Protein AF-A0A7C6SIN6-F1 (afdb_monomer_lite)

pLDDT: mean 90.34, std 8.84, range [50.03, 95.94]

Secondary structure (DSSP, 8-state):
--GGGS-HHHHHHHHT-BTTTB--HHHHHHHHHHH--SS-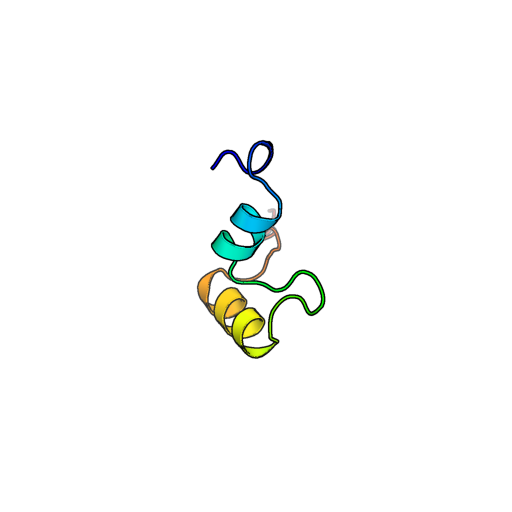------

Structure (mmCIF, N/CA/C/O backbone):
data_AF-A0A7C6SIN6-F1
#
_entry.id   AF-A0A7C6SIN6-F1
#
loop_
_atom_site.group_PDB
_atom_site.id
_atom_site.type_symbol
_atom_site.label_atom_id
_atom_site.label_alt_id
_atom_site.label_comp_id
_atom_site.label_asym_id
_atom_site.label_entity_id
_atom_site.label_seq_id
_atom_site.pdbx_PDB_ins_code
_atom_site.Cartn_x
_atom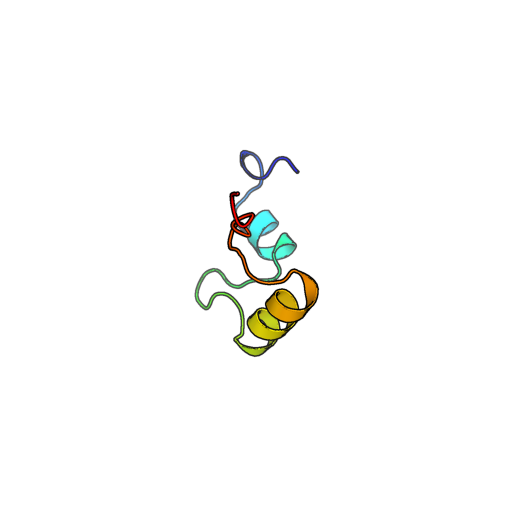_site.Cartn_y
_atom_site.Cartn_z
_atom_site.occupancy
_atom_site.B_iso_or_equiv
_atom_site.auth_seq_id
_atom_site.auth_comp_id
_atom_site.auth_asym_id
_atom_site.auth_atom_id
_atom_site.pdbx_PDB_model_num
ATOM 1 N N . MET A 1 1 ? -6.705 12.451 -5.941 1.00 76.75 1 MET A N 1
ATOM 2 C CA . MET A 1 1 ? -5.768 11.707 -6.812 1.00 76.75 1 MET A CA 1
ATOM 3 C C . MET A 1 1 ? -6.557 11.114 -7.963 1.00 76.75 1 MET A C 1
ATOM 5 O O . MET A 1 1 ? -7.596 10.519 -7.702 1.00 76.75 1 MET A O 1
ATOM 9 N N . GLN A 1 2 ? -6.102 11.308 -9.201 1.00 89.56 2 GLN A N 1
ATOM 10 C CA . GLN A 1 2 ? -6.751 10.770 -10.403 1.00 89.56 2 GLN A CA 1
ATOM 11 C C . GLN A 1 2 ? -6.175 9.388 -10.732 1.00 89.56 2 GLN A C 1
ATOM 13 O O . GLN A 1 2 ? -5.442 9.213 -11.695 1.00 89.56 2 GLN A O 1
ATOM 18 N N . TRP A 1 3 ? -6.465 8.399 -9.885 1.00 92.69 3 TRP A N 1
ATOM 19 C CA . TRP A 1 3 ? -5.899 7.048 -10.021 1.00 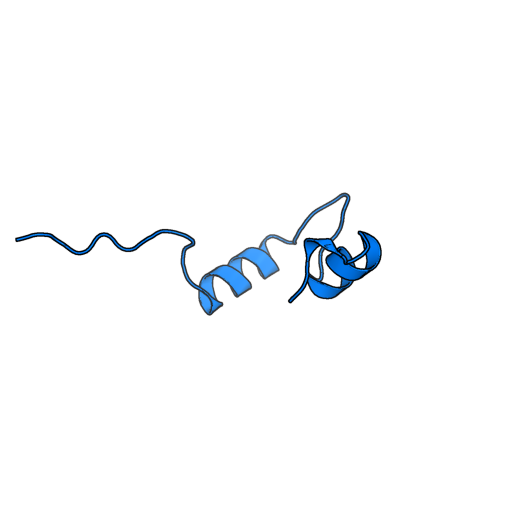92.69 3 TRP A CA 1
ATOM 20 C C . TRP A 1 3 ? -6.200 6.396 -11.374 1.00 92.69 3 TRP A C 1
ATOM 22 O O . TRP A 1 3 ? -5.383 5.654 -11.897 1.00 92.69 3 TRP A O 1
ATOM 32 N N . HIS A 1 4 ? -7.362 6.702 -11.952 1.00 92.81 4 HIS A N 1
ATOM 33 C CA . HIS A 1 4 ? -7.817 6.127 -13.216 1.00 92.81 4 HIS A CA 1
ATOM 34 C C . HIS A 1 4 ? -7.022 6.602 -14.442 1.00 92.81 4 HIS A C 1
ATOM 36 O O . HIS A 1 4 ? -7.146 5.997 -15.501 1.00 92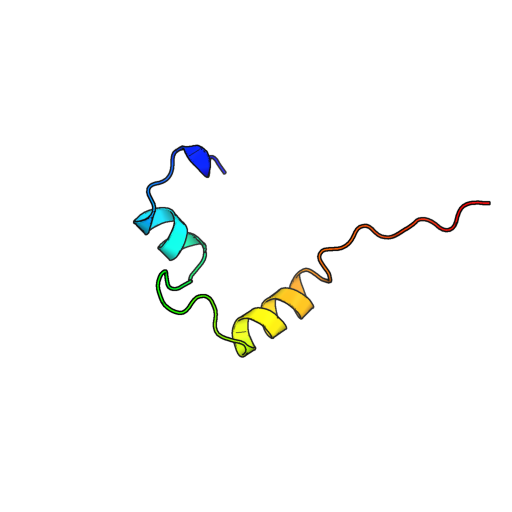.81 4 HIS A O 1
ATOM 42 N N . SER A 1 5 ? -6.249 7.685 -14.324 1.00 94.94 5 SER A N 1
ATOM 43 C CA . SER A 1 5 ? -5.413 8.215 -15.407 1.00 94.94 5 SER A CA 1
ATOM 44 C C . SER A 1 5 ? -3.926 7.906 -15.220 1.00 94.94 5 SER A C 1
ATOM 46 O O . SER A 1 5 ? -3.122 8.305 -16.055 1.00 94.94 5 SER A O 1
ATOM 48 N N . MET A 1 6 ? -3.544 7.256 -14.117 1.00 94.31 6 MET A N 1
ATOM 49 C CA . MET A 1 6 ? -2.156 6.881 -13.849 1.00 94.31 6 MET A CA 1
ATOM 50 C C . MET A 1 6 ? -1.812 5.583 -14.570 1.00 94.31 6 MET A C 1
ATOM 52 O O . MET A 1 6 ? -2.634 4.668 -14.658 1.00 94.31 6 MET A O 1
ATOM 56 N N . THR A 1 7 ? -0.572 5.469 -15.039 1.00 95.38 7 THR A N 1
ATOM 57 C CA . THR A 1 7 ? -0.074 4.188 -15.541 1.00 95.38 7 THR A CA 1
ATOM 58 C C . THR A 1 7 ? 0.075 3.180 -14.399 1.00 95.38 7 THR A C 1
ATOM 60 O O . THR A 1 7 ? 0.108 3.520 -13.208 1.00 95.38 7 THR A O 1
ATOM 63 N N . ILE A 1 8 ? 0.183 1.903 -14.765 1.00 93.56 8 ILE A N 1
ATOM 64 C CA . ILE A 1 8 ? 0.385 0.814 -13.805 1.00 93.56 8 ILE A CA 1
ATOM 65 C C . ILE A 1 8 ? 1.669 1.056 -12.999 1.00 93.56 8 ILE A C 1
ATOM 67 O O . ILE A 1 8 ? 1.657 0.948 -11.776 1.00 93.56 8 ILE A O 1
ATOM 71 N N . GLU A 1 9 ? 2.759 1.431 -13.666 1.00 93.69 9 GLU A N 1
ATOM 72 C CA . GLU A 1 9 ? 4.075 1.632 -13.050 1.00 93.69 9 GLU A CA 1
ATOM 73 C C . GLU A 1 9 ? 4.057 2.769 -12.023 1.00 93.69 9 GLU A C 1
ATOM 75 O O . GLU A 1 9 ? 4.547 2.612 -10.901 1.00 93.69 9 GLU A O 1
ATOM 80 N N . GLU A 1 10 ? 3.425 3.892 -12.369 1.00 93.81 10 GLU A N 1
ATOM 81 C CA . GLU A 1 10 ? 3.249 5.023 -11.458 1.00 93.81 10 GLU A CA 1
ATOM 82 C C . GLU A 1 10 ? 2.399 4.641 -10.249 1.00 93.81 10 GLU A C 1
ATOM 84 O O . GLU A 1 10 ? 2.735 4.985 -9.117 1.00 93.81 10 GLU A O 1
ATOM 89 N N . THR A 1 11 ? 1.323 3.887 -10.472 1.00 94.00 11 THR A N 1
ATOM 90 C CA . THR A 1 11 ? 0.425 3.434 -9.405 1.00 94.00 11 THR A CA 1
ATOM 91 C C . THR A 1 11 ? 1.146 2.502 -8.435 1.00 94.00 11 THR A C 1
ATOM 93 O O . THR A 1 11 ? 1.050 2.663 -7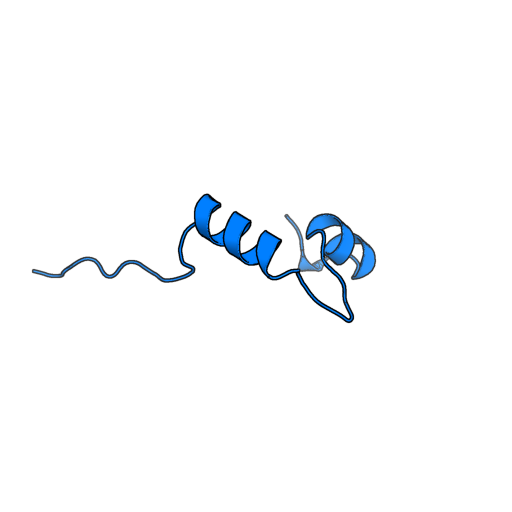.220 1.00 94.00 11 THR A O 1
ATOM 96 N N . VAL A 1 12 ? 1.926 1.557 -8.956 1.00 94.81 12 VAL A N 1
ATOM 97 C CA . VAL A 1 12 ? 2.708 0.596 -8.164 1.00 94.81 12 VAL A CA 1
ATOM 98 C C . VAL A 1 12 ? 3.781 1.307 -7.344 1.00 94.81 12 VAL A C 1
ATOM 100 O O . VAL A 1 12 ? 3.935 1.018 -6.154 1.00 94.81 12 VAL A O 1
ATOM 103 N N . LYS A 1 13 ? 4.466 2.287 -7.947 1.00 93.38 13 LYS A N 1
ATOM 104 C CA . LYS A 1 13 ? 5.442 3.139 -7.261 1.00 93.38 13 LYS A CA 1
ATOM 105 C C . LYS A 1 13 ? 4.786 3.967 -6.155 1.00 93.38 13 LYS A C 1
ATOM 107 O O . LYS A 1 13 ? 5.300 4.006 -5.041 1.00 93.38 13 LYS A O 1
ATOM 112 N N . GLN A 1 14 ? 3.633 4.573 -6.434 1.00 93.06 14 GLN A N 1
ATOM 113 C CA . GLN A 1 14 ? 2.900 5.400 -5.475 1.00 93.06 14 GLN A CA 1
ATOM 114 C C . GLN A 1 14 ? 2.347 4.581 -4.298 1.00 93.06 14 GLN A C 1
ATOM 116 O O . GLN A 1 14 ? 2.354 5.047 -3.161 1.00 93.06 14 GLN A O 1
ATOM 121 N N . LEU A 1 15 ? 1.886 3.352 -4.550 1.00 91.94 15 LEU A N 1
ATOM 122 C CA . LEU A 1 15 ? 1.386 2.432 -3.519 1.00 91.94 15 LEU A CA 1
ATOM 123 C C . LEU A 1 15 ? 2.504 1.673 -2.785 1.00 91.94 15 LEU A C 1
ATOM 125 O O . LEU A 1 15 ? 2.225 0.991 -1.787 1.00 91.94 15 LEU A O 1
ATOM 129 N N . ASN A 1 16 ? 3.745 1.807 -3.265 1.00 93.06 16 ASN A N 1
ATOM 130 C CA . ASN A 1 16 ? 4.938 1.113 -2.793 1.00 93.06 16 ASN A CA 1
ATOM 131 C C . ASN A 1 16 ? 4.695 -0.398 -2.651 1.00 93.06 16 ASN A C 1
ATOM 133 O O . ASN A 1 16 ? 4.831 -0.977 -1.572 1.00 93.06 16 ASN A O 1
ATOM 137 N N . THR A 1 17 ? 4.216 -1.014 -3.730 1.00 93.88 17 THR A N 1
ATOM 138 C CA . THR A 1 17 ? 3.849 -2.435 -3.772 1.00 93.88 17 THR A CA 1
ATOM 139 C C . THR A 1 17 ? 4.509 -3.139 -4.954 1.00 93.88 17 THR A C 1
ATOM 141 O O . THR A 1 17 ? 5.154 -2.505 -5.782 1.00 93.88 17 THR A O 1
ATOM 144 N N . SER A 1 18 ? 4.379 -4.462 -5.030 1.00 93.50 18 SER A N 1
ATOM 145 C CA . SER A 1 18 ? 4.837 -5.268 -6.159 1.00 93.50 18 SER A CA 1
ATOM 146 C C . SER A 1 18 ? 3.647 -5.828 -6.930 1.00 93.50 18 SER A C 1
ATOM 148 O O . SER A 1 18 ? 2.715 -6.356 -6.330 1.00 93.50 18 SER A O 1
ATOM 150 N N . LEU A 1 19 ? 3.706 -5.798 -8.263 1.00 92.31 19 LEU A N 1
ATOM 151 C CA . LEU A 1 19 ? 2.677 -6.409 -9.114 1.00 92.31 19 LEU A CA 1
ATOM 152 C C . LEU A 1 19 ? 2.601 -7.933 -8.973 1.00 92.31 19 LEU A C 1
ATOM 154 O O . LEU A 1 19 ? 1.525 -8.502 -9.102 1.00 92.31 19 LEU A O 1
ATOM 158 N N . SER A 1 20 ? 3.732 -8.596 -8.722 1.00 93.56 20 SER A N 1
ATOM 159 C CA . SER A 1 20 ? 3.793 -10.061 -8.665 1.00 93.56 20 SER A CA 1
ATOM 160 C C . SER A 1 20 ? 3.624 -10.616 -7.256 1.00 93.56 20 SER A C 1
ATOM 162 O O . SER A 1 20 ? 3.108 -11.717 -7.094 1.00 93.56 20 SER A O 1
ATOM 164 N N . ARG A 1 21 ? 4.070 -9.875 -6.235 1.00 91.94 21 ARG A N 1
ATOM 165 C CA . ARG A 1 21 ? 4.100 -10.352 -4.840 1.00 91.94 21 ARG A CA 1
ATOM 166 C C . ARG A 1 21 ? 3.189 -9.567 -3.897 1.00 91.94 21 ARG A C 1
ATOM 168 O O . ARG A 1 21 ? 3.013 -9.982 -2.758 1.00 91.94 21 ARG A O 1
ATOM 175 N N . GLY A 1 22 ? 2.619 -8.449 -4.346 1.00 93.44 22 GLY A N 1
ATOM 176 C CA . GLY A 1 22 ? 1.808 -7.569 -3.509 1.00 93.44 22 GLY A CA 1
ATOM 177 C C . GLY A 1 22 ? 2.624 -6.843 -2.434 1.00 93.44 22 GLY A C 1
ATOM 178 O O . GLY A 1 22 ? 3.777 -6.463 -2.653 1.00 93.44 22 GLY A O 1
ATOM 179 N N . LEU A 1 23 ? 1.994 -6.599 -1.280 1.00 93.94 23 LEU A N 1
ATOM 180 C CA . LEU A 1 23 ? 2.621 -6.001 -0.095 1.00 93.94 23 LEU A CA 1
ATOM 181 C C . LEU A 1 23 ? 3.153 -7.080 0.850 1.00 93.94 23 LEU A C 1
ATOM 183 O O . LEU A 1 23 ? 2.540 -8.132 1.015 1.00 93.94 23 LEU A O 1
ATOM 187 N N . ALA A 1 24 ? 4.249 -6.769 1.539 1.00 93.88 24 ALA A N 1
ATOM 188 C CA . ALA A 1 24 ? 4.743 -7.595 2.631 1.00 93.88 24 ALA A CA 1
ATOM 189 C C . ALA A 1 24 ? 3.786 -7.547 3.834 1.00 93.88 24 ALA A C 1
ATOM 191 O O . ALA A 1 24 ? 3.217 -6.500 4.154 1.00 93.88 24 ALA A O 1
ATOM 192 N N . SER A 1 25 ? 3.646 -8.669 4.542 1.00 94.62 25 SER A N 1
ATOM 193 C CA . SER A 1 25 ? 2.742 -8.793 5.696 1.00 94.62 25 SER A CA 1
ATOM 194 C C . SER A 1 25 ? 3.034 -7.773 6.804 1.00 94.62 25 SER A C 1
ATOM 196 O O . SER A 1 25 ? 2.116 -7.256 7.435 1.00 94.62 25 SER A O 1
ATOM 198 N N . GLU A 1 26 ? 4.307 -7.438 7.018 1.00 94.81 26 GLU A N 1
ATOM 199 C CA . GLU A 1 26 ? 4.746 -6.408 7.969 1.00 94.81 26 GLU A CA 1
ATOM 200 C C . GLU A 1 26 ? 4.205 -5.010 7.628 1.00 94.81 26 GLU A C 1
ATOM 202 O O . GLU A 1 26 ? 3.709 -4.297 8.502 1.00 94.81 26 GLU A O 1
ATOM 207 N N . GLU A 1 27 ? 4.224 -4.648 6.345 1.00 94.44 27 GLU A N 1
ATOM 208 C CA . GLU A 1 27 ? 3.730 -3.368 5.844 1.00 94.44 27 GLU A CA 1
ATOM 209 C C . GLU A 1 27 ? 2.200 -3.324 5.898 1.00 94.44 27 GLU A C 1
ATOM 211 O O . GLU A 1 27 ? 1.620 -2.301 6.261 1.00 94.44 27 GLU A O 1
ATOM 216 N N . VAL A 1 28 ? 1.532 -4.452 5.632 1.00 94.69 28 VAL A N 1
ATOM 217 C CA . VAL A 1 28 ? 0.078 -4.581 5.818 1.00 94.69 28 VAL A CA 1
ATOM 218 C C . VAL A 1 28 ? -0.307 -4.314 7.274 1.00 94.69 28 VAL A C 1
ATOM 220 O O . VAL A 1 28 ? -1.190 -3.494 7.531 1.00 94.69 28 VAL A O 1
ATOM 223 N N . LEU A 1 29 ? 0.380 -4.939 8.236 1.00 95.62 29 LEU A N 1
ATOM 224 C CA . LEU A 1 29 ? 0.121 -4.729 9.665 1.00 95.62 29 LEU A CA 1
ATOM 225 C C . LEU A 1 29 ? 0.401 -3.286 10.093 1.00 95.62 29 LEU A C 1
ATOM 227 O O . LEU A 1 29 ? -0.361 -2.716 10.877 1.00 95.62 29 LEU A O 1
ATOM 231 N N . LYS A 1 30 ? 1.469 -2.674 9.572 1.00 95.50 30 LYS A N 1
ATOM 232 C CA . LYS A 1 30 ? 1.784 -1.264 9.826 1.00 95.50 30 LYS A CA 1
ATOM 233 C C . LYS A 1 30 ? 0.661 -0.353 9.327 1.00 95.50 30 LYS A C 1
ATOM 235 O O . LYS A 1 30 ? 0.149 0.450 10.102 1.00 95.50 30 LYS A O 1
ATOM 240 N N . ARG A 1 31 ? 0.213 -0.530 8.079 1.00 95.94 31 ARG A N 1
ATOM 241 C CA . ARG A 1 31 ? -0.892 0.246 7.490 1.00 95.94 31 ARG A CA 1
ATOM 242 C C . ARG A 1 31 ? -2.201 0.042 8.247 1.00 95.94 31 ARG A C 1
ATOM 244 O O . ARG A 1 31 ? -2.892 1.015 8.521 1.00 95.94 31 ARG A O 1
ATOM 251 N N . GLN A 1 32 ? -2.520 -1.188 8.644 1.00 95.50 32 GLN A N 1
ATOM 252 C CA . GLN A 1 32 ? -3.728 -1.483 9.416 1.00 95.50 32 GLN A CA 1
ATOM 253 C C . GLN A 1 32 ? -3.720 -0.802 10.794 1.00 95.50 32 GLN A C 1
ATOM 255 O O . GLN A 1 32 ? -4.758 -0.327 11.245 1.00 95.50 32 GLN A O 1
ATOM 260 N N . LYS A 1 33 ? -2.554 -0.693 11.448 1.00 95.38 33 LYS A N 1
ATOM 261 C CA . LYS A 1 33 ? -2.403 0.072 12.699 1.00 95.38 33 LYS A CA 1
ATOM 262 C C . LYS A 1 33 ? -2.552 1.581 12.486 1.00 95.38 33 LYS A C 1
ATOM 264 O O . LYS A 1 33 ? -3.091 2.253 13.356 1.00 95.38 33 LYS A O 1
ATOM 269 N N . THR A 1 34 ? -2.081 2.110 11.355 1.00 95.12 34 THR A N 1
ATOM 270 C CA . THR A 1 34 ? -2.154 3.546 11.038 1.00 95.12 34 THR A CA 1
ATOM 271 C C . THR A 1 34 ? -3.548 3.992 10.596 1.00 95.12 34 THR A C 1
ATOM 273 O O . THR A 1 34 ? -4.017 5.034 11.038 1.00 95.12 34 THR A O 1
ATOM 276 N N . TYR A 1 35 ? -4.207 3.227 9.723 1.00 93.56 35 TYR A N 1
ATOM 277 C CA . TYR A 1 35 ? -5.473 3.620 9.087 1.00 93.56 35 TYR A CA 1
ATOM 278 C C . TYR A 1 35 ? -6.706 2.946 9.697 1.00 93.56 35 TYR A C 1
ATOM 280 O O . TYR A 1 35 ? -7.830 3.354 9.417 1.00 93.56 35 TYR A O 1
ATOM 288 N N . GLY A 1 36 ? -6.511 1.924 10.529 1.00 92.69 36 GLY A N 1
ATOM 289 C CA . GLY A 1 36 ? -7.591 1.136 11.102 1.00 92.69 36 GLY A CA 1
ATOM 290 C C . GLY A 1 36 ? -8.119 0.057 10.158 1.00 92.69 36 GLY A C 1
ATOM 291 O O . GLY A 1 36 ? -7.515 -0.305 9.144 1.00 92.69 36 GLY A O 1
ATOM 292 N N . LEU A 1 37 ? -9.258 -0.515 10.540 1.00 92.31 37 LEU A N 1
ATOM 293 C CA . LEU A 1 37 ? -9.898 -1.588 9.790 1.00 92.31 37 LEU A CA 1
ATOM 294 C C . LEU A 1 37 ? -10.746 -1.009 8.662 1.00 92.31 37 LEU A C 1
ATOM 296 O O . LEU A 1 37 ? -11.523 -0.086 8.882 1.00 92.31 37 LEU A O 1
ATOM 300 N N . ASN A 1 38 ? -10.650 -1.607 7.473 1.00 93.31 38 ASN A N 1
ATOM 301 C CA . ASN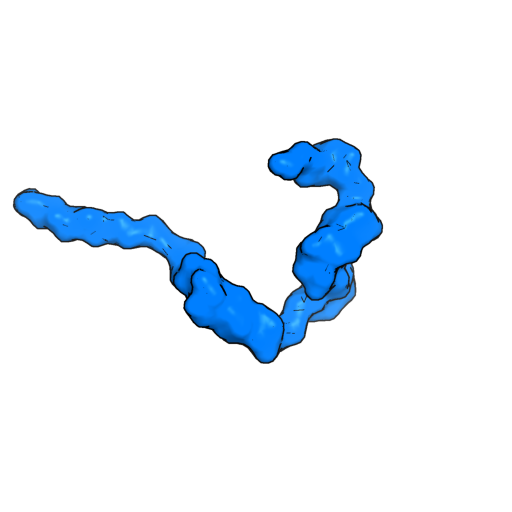 A 1 38 ? -11.479 -1.244 6.325 1.00 93.31 38 ASN A CA 1
ATOM 302 C C . ASN A 1 38 ? -12.907 -1.798 6.479 1.00 93.31 38 ASN A C 1
ATOM 304 O O . ASN A 1 38 ? -13.322 -2.712 5.769 1.00 93.31 38 ASN A O 1
ATOM 308 N N . ARG A 1 39 ? -13.633 -1.297 7.477 1.00 89.88 39 ARG A N 1
ATOM 309 C CA . ARG A 1 39 ? -15.037 -1.616 7.730 1.00 89.88 39 ARG A CA 1
ATOM 310 C C . ARG A 1 39 ? -15.758 -0.359 8.184 1.00 89.88 39 ARG A C 1
ATOM 312 O O . ARG A 1 39 ? -15.196 0.449 8.918 1.00 89.88 39 ARG A O 1
ATOM 319 N N . LEU A 1 40 ? -17.013 -0.223 7.778 1.00 88.81 40 LEU A N 1
ATOM 320 C CA . LEU A 1 40 ? -17.867 0.834 8.298 1.00 88.81 40 LEU A CA 1
ATOM 321 C C . LEU A 1 40 ? -18.230 0.499 9.742 1.00 88.81 40 LEU A C 1
ATOM 323 O O . LEU A 1 40 ? -18.679 -0.611 10.038 1.00 88.81 40 LEU A O 1
ATOM 327 N N . GLU A 1 41 ? -18.027 1.450 10.647 1.00 84.12 41 GLU A N 1
ATOM 328 C CA . GLU A 1 41 ? -18.502 1.295 12.012 1.00 84.12 41 GLU A CA 1
ATOM 329 C C . GLU A 1 41 ? -20.025 1.392 12.015 1.00 84.12 41 GLU A C 1
ATOM 331 O O . GLU A 1 41 ? -20.615 2.406 11.633 1.00 84.12 41 GLU A O 1
ATOM 336 N N . VAL A 1 42 ? -20.678 0.310 12.430 1.00 82.25 42 VAL A N 1
ATOM 337 C CA . VAL A 1 42 ? -22.121 0.319 12.651 1.00 82.25 42 VAL A CA 1
ATOM 338 C C . VAL A 1 42 ? -22.383 1.230 13.842 1.00 82.25 42 VAL A C 1
ATOM 340 O O . VAL A 1 42 ? -22.007 0.913 14.973 1.00 82.25 42 VAL A O 1
ATOM 343 N N . LYS A 1 43 ? -23.042 2.369 13.613 1.00 75.50 43 LYS A N 1
ATOM 344 C CA . LYS A 1 43 ? -23.638 3.117 14.720 1.00 75.50 43 LYS A CA 1
ATOM 345 C C . LYS A 1 43 ? -24.666 2.191 15.363 1.00 75.50 43 LYS A C 1
ATOM 347 O O . LYS A 1 43 ? -25.590 1.756 14.678 1.00 75.50 43 LYS A O 1
ATOM 352 N N . LYS A 1 44 ? -24.504 1.875 16.654 1.00 66.25 44 LYS A N 1
ATOM 353 C CA . LYS A 1 44 ? -25.566 1.234 17.441 1.00 66.25 44 LYS A CA 1
ATOM 354 C C . LYS A 1 44 ? -26.818 2.102 17.295 1.00 66.25 44 LYS A C 1
ATOM 356 O O . LYS A 1 44 ? -26.844 3.226 17.795 1.00 66.25 44 LYS A O 1
ATOM 361 N N . GLY A 1 45 ? -27.794 1.615 16.534 1.00 71.06 45 GLY A N 1
ATOM 362 C CA . GLY A 1 45 ? -29.114 2.225 16.457 1.00 71.06 45 GLY A CA 1
ATOM 363 C C . GLY A 1 45 ? -29.779 2.189 17.832 1.00 71.06 45 GLY A C 1
ATOM 364 O O . GLY A 1 45 ? -29.484 1.300 18.633 1.00 71.06 45 GLY A O 1
ATOM 365 N N . LYS A 1 46 ? -30.620 3.192 18.096 1.00 50.03 46 LYS A N 1
ATOM 366 C CA . LYS A 1 46 ? -31.632 3.136 19.157 1.00 50.03 46 LYS A CA 1
ATOM 367 C C . LYS A 1 46 ? -32.606 1.994 18.897 1.00 50.03 46 LYS A C 1
ATOM 369 O O . LYS A 1 46 ? -32.905 1.769 17.703 1.00 50.03 46 LYS A O 1
#

Sequence (46 aa):
MQWHSMTIEETVKQLNTSLSRGLASEEVLKRQKTYGLNRLEVKKGK

Foldseek 3Di:
DPLVPDDPVVNCVVVVADPVPGDDPVVVVVVCVVPPDPDDDDDPDD

Radius of gyration: 15.07 Å; chains: 1; bounding box: 37×22×35 Å